Protein AF-A0A1F8P183-F1 (afdb_monomer)

Nearest PDB structures (foldseek):
  5cwc-assembly1_A  TM=2.211E-01  e=2.292E+00  synthetic construct
  5mlf-assembly2_B  TM=2.049E-01  e=9.448E+00  Thermosynechococcus vestitus BP-1

Sequence (159 aa):
MARGKLITEELRFEVAKVIRDDPGLTAKEVKARVEKNSKFSDGPTDRAYQKIIAEIRPRAQLVSDLDRPWSILSLRDHEIPAETIPMLTNLNRSKKPLTIREALWVNRLHYLALNLGLSNENLYLFAKTYAGSERACELADLPFDSSLYDDNLITGLYN

Mean predicted aligned error: 6.84 Å

pLDDT: mean 83.83, std 11.81, range [36.31, 95.5]

Radius of gyration: 17.73 Å; Cα contacts (8 Å, |Δi|>4): 140; chains: 1; bounding box: 48×27×48 Å

Structure (mmCIF, N/CA/C/O backbone):
data_AF-A0A1F8P183-F1
#
_entry.id   AF-A0A1F8P183-F1
#
loop_
_atom_site.group_PDB
_atom_site.id
_atom_site.type_symbol
_atom_site.label_atom_id
_atom_site.label_alt_id
_atom_site.label_comp_id
_atom_site.label_asym_id
_atom_site.label_entity_id
_atom_site.label_seq_id
_atom_site.pdbx_PDB_ins_code
_atom_site.Cartn_x
_atom_site.Cartn_y
_atom_site.Cartn_z
_atom_site.occupancy
_atom_site.B_iso_or_equiv
_atom_site.auth_seq_id
_atom_site.auth_comp_id
_atom_site.auth_asym_id
_atom_site.auth_atom_id
_atom_site.pdbx_PDB_model_num
ATOM 1 N N . MET A 1 1 ? 26.238 -11.540 -23.703 1.00 40.94 1 MET A N 1
ATOM 2 C CA . MET A 1 1 ? 25.072 -10.684 -23.389 1.00 40.94 1 MET A CA 1
ATOM 3 C C . MET A 1 1 ? 24.788 -10.821 -21.902 1.00 40.94 1 MET A C 1
ATOM 5 O O . MET A 1 1 ? 24.556 -11.941 -21.462 1.00 40.94 1 MET A O 1
ATOM 9 N N . ALA A 1 2 ? 24.889 -9.744 -21.122 1.00 44.41 2 ALA A N 1
ATOM 10 C CA . ALA A 1 2 ? 24.554 -9.786 -19.700 1.00 44.41 2 ALA A CA 1
ATOM 11 C C . ALA A 1 2 ? 23.045 -10.037 -19.560 1.00 44.41 2 ALA A C 1
ATOM 13 O O . ALA A 1 2 ? 22.239 -9.274 -20.092 1.00 44.41 2 ALA A O 1
ATOM 14 N N . ARG A 1 3 ? 22.654 -11.136 -18.905 1.00 49.78 3 ARG A N 1
ATOM 15 C CA . ARG A 1 3 ? 21.256 -11.350 -18.517 1.00 49.78 3 ARG A CA 1
ATOM 16 C C . ARG A 1 3 ? 20.944 -10.279 -17.475 1.00 49.78 3 ARG A C 1
ATOM 18 O O . ARG A 1 3 ? 21.539 -10.299 -16.403 1.00 49.78 3 ARG A O 1
ATOM 25 N N . GLY A 1 4 ? 20.093 -9.312 -17.817 1.00 56.69 4 GLY A N 1
ATOM 26 C CA . GLY A 1 4 ? 19.619 -8.330 -16.843 1.00 56.69 4 GLY A CA 1
ATOM 27 C C . GLY A 1 4 ? 19.018 -9.048 -15.633 1.00 56.69 4 GLY A C 1
ATOM 28 O O . GLY A 1 4 ? 18.475 -10.146 -15.786 1.00 56.69 4 GLY A O 1
ATOM 29 N N . LYS A 1 5 ? 19.143 -8.457 -14.439 1.00 68.81 5 LYS A N 1
ATOM 30 C CA . LYS A 1 5 ? 18.562 -9.036 -13.221 1.00 68.81 5 LYS A CA 1
ATOM 31 C C . LYS A 1 5 ? 17.070 -9.327 -13.411 1.00 68.81 5 LYS A C 1
ATOM 33 O O . LYS A 1 5 ? 16.378 -8.643 -14.168 1.00 68.81 5 LYS A O 1
ATOM 38 N N . LEU A 1 6 ? 16.604 -10.378 -12.742 1.00 76.19 6 LEU A N 1
ATOM 39 C CA . LEU A 1 6 ? 15.211 -10.814 -12.784 1.00 76.19 6 LEU A CA 1
ATOM 40 C C . LEU A 1 6 ? 14.293 -9.744 -12.181 1.00 76.19 6 LEU A C 1
ATOM 42 O O . LEU A 1 6 ? 14.655 -9.065 -11.223 1.00 76.19 6 LEU A O 1
ATOM 46 N N . ILE A 1 7 ? 13.098 -9.611 -12.755 1.00 84.06 7 ILE A N 1
ATOM 47 C CA . ILE A 1 7 ? 12.012 -8.838 -12.150 1.00 84.06 7 ILE A CA 1
ATOM 48 C C . ILE A 1 7 ? 11.486 -9.666 -10.978 1.00 84.06 7 ILE A C 1
ATOM 50 O O . ILE A 1 7 ? 10.934 -10.741 -11.208 1.00 84.06 7 ILE A O 1
ATOM 54 N N . THR A 1 8 ? 11.676 -9.183 -9.752 1.00 89.50 8 THR A N 1
ATOM 55 C CA . THR A 1 8 ? 11.160 -9.830 -8.538 1.00 89.50 8 THR A CA 1
ATOM 56 C C . THR A 1 8 ? 9.857 -9.178 -8.073 1.00 89.50 8 THR A C 1
ATOM 58 O O . THR A 1 8 ? 9.492 -8.088 -8.531 1.00 89.50 8 THR A O 1
ATOM 61 N N . GLU A 1 9 ? 9.142 -9.843 -7.166 1.00 90.38 9 GLU A N 1
ATOM 62 C CA . GLU A 1 9 ? 7.913 -9.315 -6.564 1.00 90.38 9 GLU A CA 1
ATOM 63 C C . GLU A 1 9 ? 8.197 -8.068 -5.719 1.00 90.38 9 GLU A C 1
ATOM 65 O O . GLU A 1 9 ? 7.468 -7.083 -5.811 1.00 90.38 9 GLU A O 1
ATOM 70 N N . GLU A 1 10 ? 9.319 -8.034 -4.998 1.00 89.62 10 GLU A N 1
ATOM 71 C CA . GLU A 1 10 ? 9.720 -6.882 -4.186 1.00 89.62 10 GLU A CA 1
ATOM 72 C C . GLU A 1 10 ? 9.991 -5.651 -5.051 1.00 89.62 10 GLU A C 1
ATOM 74 O O . GLU A 1 10 ? 9.629 -4.533 -4.685 1.00 89.62 10 GLU A O 1
ATOM 79 N N . LEU A 1 11 ? 10.590 -5.843 -6.231 1.00 92.06 11 LEU A N 1
ATOM 80 C CA . LEU A 1 11 ? 10.778 -4.748 -7.174 1.00 92.06 11 LEU A CA 1
ATOM 81 C C . LEU A 1 11 ? 9.431 -4.226 -7.687 1.00 92.06 11 LEU A C 1
ATOM 83 O O . LEU A 1 11 ? 9.237 -3.014 -7.780 1.00 92.06 11 LEU A O 1
ATOM 87 N N . ARG A 1 12 ? 8.498 -5.125 -8.028 1.00 93.50 12 ARG A N 1
ATOM 88 C CA . ARG A 1 12 ? 7.146 -4.739 -8.465 1.00 93.50 12 ARG A CA 1
ATOM 89 C C . ARG A 1 12 ? 6.421 -3.953 -7.377 1.00 93.50 12 ARG A C 1
ATOM 91 O O . ARG A 1 12 ? 5.833 -2.918 -7.680 1.00 93.50 12 ARG A O 1
ATOM 98 N N . PHE A 1 13 ? 6.528 -4.399 -6.130 1.00 93.06 13 PHE A N 1
ATOM 99 C CA . PHE A 1 13 ? 5.974 -3.720 -4.966 1.00 93.06 13 PHE A CA 1
ATOM 100 C C . PHE A 1 13 ? 6.563 -2.314 -4.772 1.00 93.06 13 PHE A C 1
ATOM 102 O O . PHE A 1 13 ? 5.816 -1.348 -4.616 1.00 93.06 13 PHE A O 1
ATOM 109 N N . GLU A 1 14 ? 7.887 -2.151 -4.845 1.00 94.12 14 GLU A N 1
ATOM 110 C CA . GLU A 1 14 ? 8.507 -0.826 -4.708 1.00 94.12 14 GLU A CA 1
ATOM 111 C C . GLU A 1 14 ? 8.156 0.116 -5.867 1.00 94.12 14 GLU A C 1
ATOM 113 O O . GLU A 1 14 ? 7.878 1.295 -5.642 1.00 94.12 14 GLU A O 1
ATOM 118 N N . VAL A 1 15 ? 8.085 -0.392 -7.102 1.00 94.69 15 VAL A N 1
ATOM 119 C CA . VAL A 1 15 ? 7.585 0.395 -8.241 1.00 94.69 15 VAL A CA 1
ATOM 120 C C . VAL A 1 15 ? 6.131 0.820 -8.004 1.00 94.69 15 VAL A C 1
ATOM 122 O O . VAL A 1 15 ? 5.792 1.983 -8.233 1.00 94.69 15 VAL A O 1
ATOM 125 N N . ALA A 1 16 ? 5.280 -0.081 -7.506 1.00 95.50 16 ALA A N 1
ATOM 126 C CA . ALA A 1 16 ? 3.886 0.221 -7.195 1.00 95.50 16 ALA A CA 1
ATOM 127 C C . ALA A 1 16 ? 3.746 1.287 -6.104 1.00 95.50 16 ALA A C 1
ATOM 129 O O . ALA A 1 16 ? 2.931 2.194 -6.257 1.00 95.50 16 ALA A O 1
ATOM 130 N N . LYS A 1 17 ? 4.568 1.240 -5.047 1.00 94.56 17 LYS A N 1
ATOM 131 C CA . LYS A 1 17 ? 4.607 2.281 -4.005 1.00 94.56 17 LYS A CA 1
ATOM 132 C C . LYS A 1 17 ? 4.915 3.653 -4.589 1.00 94.56 17 LYS A C 1
ATOM 134 O O . LYS A 1 17 ? 4.200 4.610 -4.307 1.00 94.56 17 LYS A O 1
ATOM 139 N N . VAL A 1 18 ? 5.939 3.740 -5.437 1.00 95.25 18 VAL A N 1
ATOM 140 C CA . VAL A 1 18 ? 6.329 5.008 -6.064 1.00 95.25 18 VAL A CA 1
ATOM 141 C C . VAL A 1 18 ? 5.220 5.552 -6.969 1.00 95.25 18 VAL A C 1
ATOM 143 O O . VAL A 1 18 ? 4.933 6.745 -6.912 1.00 95.25 18 VAL A O 1
ATOM 146 N N . ILE A 1 19 ? 4.575 4.695 -7.770 1.00 95.00 19 ILE A N 1
ATOM 147 C CA . ILE A 1 19 ? 3.462 5.103 -8.645 1.00 95.00 19 ILE A CA 1
ATOM 148 C C . ILE A 1 19 ? 2.223 5.492 -7.832 1.00 95.00 19 ILE A C 1
ATOM 150 O O . ILE A 1 19 ? 1.551 6.448 -8.192 1.00 95.00 19 ILE A O 1
ATOM 154 N N . ARG A 1 20 ? 1.908 4.781 -6.746 1.00 93.56 20 ARG A N 1
ATOM 155 C CA . ARG A 1 20 ? 0.800 5.129 -5.842 1.00 93.56 20 ARG A CA 1
ATOM 156 C C . ARG A 1 20 ? 0.980 6.537 -5.277 1.00 93.56 20 ARG A C 1
ATOM 158 O O . ARG A 1 20 ? 0.026 7.307 -5.251 1.00 93.56 20 ARG A O 1
ATOM 165 N N . ASP A 1 21 ? 2.191 6.851 -4.821 1.00 91.38 21 ASP A N 1
ATOM 166 C CA . ASP A 1 21 ? 2.496 8.141 -4.197 1.00 91.38 21 ASP A CA 1
ATOM 167 C C . ASP A 1 21 ? 2.526 9.287 -5.210 1.00 91.38 21 ASP A C 1
ATOM 169 O O . ASP A 1 21 ? 2.195 10.423 -4.871 1.00 91.38 21 ASP A O 1
ATOM 173 N N . ASP A 1 22 ? 2.928 8.999 -6.449 1.00 92.12 22 ASP A N 1
ATOM 174 C CA . ASP A 1 22 ? 3.043 9.987 -7.517 1.00 92.12 22 ASP A CA 1
ATOM 175 C C . ASP A 1 22 ? 2.785 9.341 -8.898 1.00 92.12 22 ASP A C 1
ATOM 177 O O . ASP A 1 22 ? 3.722 8.949 -9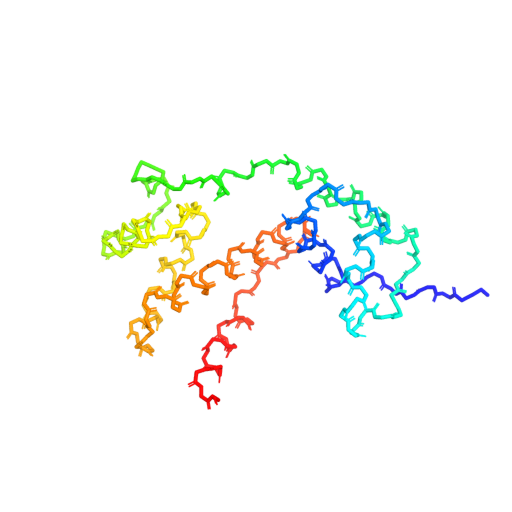.609 1.00 92.12 22 ASP A O 1
ATOM 181 N N . PRO A 1 23 ? 1.504 9.201 -9.307 1.00 90.50 23 PRO A N 1
ATOM 182 C CA . PRO A 1 23 ? 1.137 8.489 -10.536 1.00 90.50 23 PRO A CA 1
ATOM 183 C C . PRO A 1 23 ? 1.647 9.154 -11.823 1.00 90.50 23 PRO A C 1
ATOM 185 O O . PRO A 1 23 ? 1.711 8.506 -12.874 1.00 90.50 23 PRO A O 1
ATOM 188 N N . GLY A 1 24 ? 1.991 10.445 -11.748 1.00 90.12 24 GLY A N 1
ATOM 189 C CA . GLY A 1 24 ? 2.415 11.272 -12.877 1.00 90.12 24 GLY A CA 1
ATOM 190 C C . GLY A 1 24 ? 3.881 11.103 -13.277 1.00 90.12 24 GLY A C 1
ATOM 191 O O . GLY A 1 24 ? 4.271 11.579 -14.343 1.00 90.12 24 GLY A O 1
ATOM 192 N N . LEU A 1 25 ? 4.689 10.411 -12.468 1.00 93.06 25 LEU A N 1
ATOM 193 C CA . LEU A 1 25 ? 6.121 10.269 -12.723 1.00 93.06 25 LEU A CA 1
ATOM 194 C C . LEU A 1 25 ? 6.432 9.577 -14.044 1.00 93.06 25 LEU A C 1
ATOM 196 O O . LEU A 1 25 ? 5.821 8.580 -14.431 1.00 93.06 25 LEU A O 1
ATOM 200 N N . THR A 1 26 ? 7.477 10.040 -14.713 1.00 93.00 26 THR A N 1
ATOM 201 C CA . THR A 1 26 ? 8.053 9.351 -15.867 1.00 93.00 26 THR A CA 1
ATOM 202 C C . THR A 1 26 ? 8.743 8.052 -15.445 1.00 93.00 26 THR A C 1
ATOM 204 O O . THR A 1 26 ? 9.157 7.879 -14.298 1.00 93.00 26 THR A O 1
ATOM 207 N N . ALA A 1 27 ? 8.944 7.127 -16.390 1.00 91.62 27 ALA A N 1
ATOM 208 C CA . ALA A 1 27 ? 9.621 5.863 -16.089 1.00 91.62 27 ALA A CA 1
ATOM 209 C C . ALA A 1 27 ? 11.043 6.050 -15.534 1.00 91.62 27 ALA A C 1
ATOM 211 O O . ALA A 1 27 ? 11.483 5.284 -14.679 1.00 91.62 27 ALA A O 1
ATOM 212 N N . LYS A 1 28 ? 11.736 7.105 -15.980 1.00 92.75 28 LYS A N 1
ATOM 213 C CA . LYS A 1 28 ? 13.068 7.473 -15.493 1.00 92.75 28 LYS A CA 1
ATOM 214 C C . LYS A 1 28 ? 13.033 7.926 -14.032 1.00 92.75 28 LYS A C 1
ATOM 216 O O . LYS A 1 28 ? 13.904 7.541 -13.260 1.00 92.75 28 LYS A O 1
ATOM 221 N N . GLU A 1 29 ? 12.035 8.716 -13.648 1.00 94.62 29 GLU A N 1
ATOM 222 C CA . GLU A 1 29 ? 11.881 9.191 -12.269 1.00 94.62 29 GLU A CA 1
ATOM 223 C C . GLU A 1 29 ? 11.445 8.074 -11.326 1.00 94.62 29 GLU A C 1
ATOM 225 O O . GLU A 1 29 ? 11.966 7.985 -10.215 1.00 94.62 29 GLU A O 1
ATOM 230 N N . VAL A 1 30 ? 10.546 7.192 -11.779 1.00 93.56 30 VAL A N 1
ATOM 231 C CA . VAL A 1 30 ? 10.159 5.995 -11.022 1.00 93.56 30 VAL A CA 1
ATOM 232 C C . VAL A 1 30 ? 11.389 5.135 -10.749 1.00 93.56 30 VAL A C 1
ATOM 234 O O . VAL A 1 30 ? 11.671 4.840 -9.590 1.00 93.56 30 VAL A O 1
ATOM 237 N N . LYS A 1 31 ? 12.169 4.809 -11.789 1.00 93.00 31 LYS A N 1
ATOM 238 C CA . LYS A 1 31 ? 13.429 4.070 -11.649 1.00 93.00 31 LYS A CA 1
ATOM 239 C C . LYS A 1 31 ? 14.365 4.75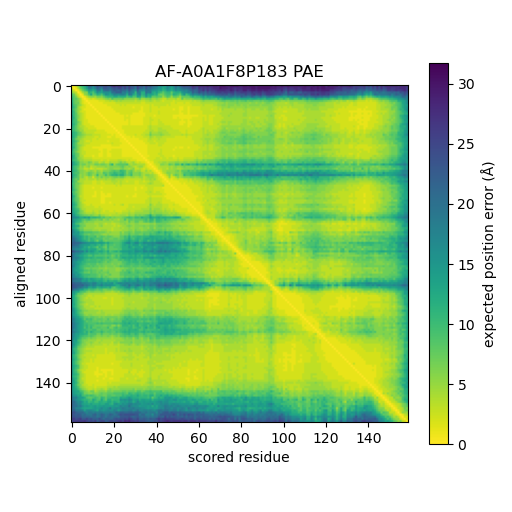9 -10.654 1.00 93.00 31 LYS A C 1
ATOM 241 O O . LYS A 1 31 ? 14.781 4.139 -9.685 1.00 93.00 31 LYS A O 1
ATOM 246 N N . ALA A 1 32 ? 14.627 6.054 -10.831 1.00 92.56 32 ALA A N 1
ATOM 247 C CA . ALA A 1 32 ? 15.519 6.800 -9.946 1.00 92.56 32 ALA A CA 1
ATOM 248 C C . ALA A 1 32 ? 15.049 6.804 -8.480 1.00 92.56 32 ALA A C 1
ATOM 250 O O . ALA A 1 32 ? 15.879 6.760 -7.576 1.00 92.56 32 ALA A O 1
ATOM 251 N N . ARG A 1 33 ? 13.736 6.857 -8.214 1.00 94.00 33 ARG A N 1
ATOM 252 C CA . ARG A 1 33 ? 13.198 6.757 -6.846 1.00 94.00 33 ARG A CA 1
ATOM 253 C C . ARG A 1 33 ? 13.343 5.347 -6.273 1.00 94.00 33 ARG A C 1
ATOM 255 O O . ARG A 1 33 ? 13.700 5.232 -5.106 1.00 94.00 33 ARG A O 1
ATOM 262 N N . VAL A 1 34 ? 13.115 4.306 -7.071 1.00 92.50 34 VAL A N 1
ATOM 263 C CA . VAL A 1 34 ? 13.287 2.910 -6.637 1.00 92.50 34 VAL A CA 1
ATOM 264 C C . VAL A 1 34 ? 14.759 2.601 -6.347 1.00 92.50 34 VAL A C 1
ATOM 266 O O . VAL A 1 34 ? 15.072 2.036 -5.305 1.00 92.50 34 VAL A O 1
ATOM 269 N N . GLU A 1 35 ? 15.682 3.044 -7.200 1.00 91.50 35 GLU A N 1
ATOM 270 C CA . GLU A 1 35 ? 17.121 2.768 -7.058 1.00 91.50 35 GLU A CA 1
ATOM 271 C C . GLU A 1 35 ? 17.798 3.551 -5.922 1.00 91.50 35 GLU A C 1
ATOM 273 O O . GLU A 1 35 ? 18.895 3.188 -5.498 1.00 91.50 35 GLU A O 1
ATOM 278 N N . LYS A 1 36 ? 17.143 4.582 -5.361 1.00 90.25 36 LYS A N 1
ATOM 279 C CA . LYS A 1 36 ? 17.583 5.196 -4.092 1.00 90.25 36 LYS A CA 1
ATOM 280 C C . LYS A 1 36 ? 17.559 4.201 -2.932 1.00 90.25 36 LYS A C 1
ATOM 282 O O . LYS A 1 36 ? 18.294 4.381 -1.964 1.00 90.25 36 LYS A O 1
ATOM 287 N N . ASN A 1 37 ? 16.723 3.168 -3.010 1.00 83.38 37 ASN A N 1
ATOM 288 C CA . ASN A 1 37 ? 16.789 2.048 -2.089 1.00 83.38 37 ASN A CA 1
ATOM 289 C C . ASN A 1 37 ? 17.960 1.148 -2.509 1.00 83.38 37 ASN A C 1
ATOM 291 O O . ASN A 1 37 ? 17.952 0.569 -3.595 1.00 83.38 37 ASN A O 1
ATOM 295 N N . SER A 1 38 ? 18.968 1.025 -1.640 1.00 75.25 38 SER A N 1
ATOM 296 C CA . SER A 1 38 ? 20.221 0.312 -1.924 1.00 75.25 38 SER A CA 1
ATOM 297 C C . SER A 1 38 ? 20.010 -1.125 -2.409 1.00 75.25 38 SER A C 1
ATOM 299 O O . SER A 1 38 ? 20.796 -1.604 -3.228 1.00 75.25 38 SER A O 1
ATOM 301 N N . LYS A 1 39 ? 18.909 -1.771 -1.995 1.00 82.94 39 LYS A N 1
ATOM 302 C CA . LYS A 1 39 ? 18.492 -3.105 -2.455 1.00 82.94 39 LYS A CA 1
ATOM 303 C C . LYS A 1 39 ? 18.295 -3.195 -3.974 1.00 82.94 39 LYS A C 1
ATOM 305 O O . LYS A 1 39 ? 18.491 -4.265 -4.542 1.00 82.94 39 LYS A O 1
ATOM 310 N N . PHE A 1 40 ? 17.949 -2.088 -4.631 1.00 84.62 40 PHE A N 1
ATOM 311 C CA . PHE A 1 40 ? 17.654 -2.023 -6.066 1.00 84.62 40 PHE A CA 1
ATOM 312 C C . PHE A 1 40 ? 18.632 -1.141 -6.850 1.00 84.62 40 PHE A C 1
ATOM 314 O O . PHE A 1 40 ? 18.398 -0.897 -8.025 1.00 84.62 40 PHE A O 1
ATOM 321 N N . SER A 1 41 ? 19.728 -0.689 -6.231 1.00 79.06 41 SER A N 1
ATOM 322 C CA . SER A 1 41 ? 20.716 0.236 -6.824 1.00 79.06 41 SER A CA 1
ATOM 323 C C . SER A 1 41 ? 21.350 -0.239 -8.142 1.00 79.06 41 SER A C 1
ATOM 325 O O . SER A 1 41 ? 21.789 0.574 -8.947 1.00 79.06 41 SER A O 1
ATOM 327 N N . ASP A 1 42 ? 21.361 -1.549 -8.381 1.00 77.44 42 ASP A N 1
ATOM 328 C CA . ASP A 1 42 ? 21.762 -2.180 -9.641 1.00 77.44 42 ASP A CA 1
ATOM 329 C C . ASP A 1 42 ? 20.573 -2.989 -10.180 1.00 77.44 42 ASP A C 1
ATOM 331 O O . ASP A 1 42 ? 20.604 -4.220 -10.247 1.00 77.44 42 ASP A O 1
ATOM 335 N N . GLY A 1 43 ? 19.453 -2.293 -10.392 1.00 75.12 43 GLY A N 1
ATOM 336 C CA . GLY A 1 43 ? 18.168 -2.860 -10.784 1.00 75.12 43 GLY A CA 1
ATOM 337 C C . GLY A 1 43 ? 18.162 -3.416 -12.213 1.00 75.12 43 GLY A C 1
ATOM 338 O O . GLY A 1 43 ? 19.162 -3.375 -12.933 1.00 75.12 43 GLY A O 1
ATOM 339 N N . PRO A 1 44 ? 17.035 -3.982 -12.668 1.00 84.31 44 PRO A N 1
ATOM 340 C CA . PRO A 1 44 ? 16.944 -4.507 -14.020 1.00 84.31 44 PRO A CA 1
ATOM 341 C C . PRO A 1 44 ? 16.979 -3.387 -15.071 1.00 84.31 44 PRO A C 1
ATOM 343 O O . PRO A 1 44 ? 16.906 -2.195 -14.781 1.00 84.31 44 PRO A O 1
ATOM 346 N N . THR A 1 45 ? 17.072 -3.787 -16.339 1.00 88.19 45 THR A N 1
ATOM 347 C CA . THR A 1 45 ? 17.149 -2.856 -17.477 1.00 88.19 45 THR A CA 1
ATOM 348 C C . THR A 1 45 ? 15.972 -1.873 -17.531 1.00 88.19 45 THR A C 1
ATOM 350 O O . THR A 1 45 ? 14.864 -2.206 -17.109 1.00 88.19 45 THR A O 1
ATOM 353 N N . ASP A 1 46 ? 16.155 -0.714 -18.170 1.00 89.00 46 ASP A N 1
ATOM 354 C CA . ASP A 1 46 ? 15.090 0.291 -18.353 1.00 89.00 46 ASP A CA 1
ATOM 355 C C . ASP A 1 46 ? 13.821 -0.291 -18.985 1.00 89.00 46 ASP A C 1
ATOM 357 O O . ASP A 1 46 ? 12.706 0.035 -18.582 1.00 89.00 46 ASP A O 1
ATOM 361 N N . ARG A 1 47 ? 13.984 -1.217 -19.937 1.00 88.88 47 ARG A N 1
ATOM 362 C CA . ARG A 1 47 ? 12.869 -1.914 -20.589 1.00 88.88 47 ARG A CA 1
ATOM 363 C C . ARG A 1 47 ? 12.046 -2.750 -19.602 1.00 88.88 47 ARG A C 1
ATOM 365 O O . ARG A 1 47 ? 10.832 -2.850 -19.753 1.00 88.88 47 ARG A O 1
ATOM 372 N N . ALA A 1 48 ? 12.691 -3.341 -18.596 1.00 89.38 48 ALA A N 1
ATOM 373 C CA . ALA A 1 48 ? 12.010 -4.094 -17.546 1.00 89.38 48 ALA A CA 1
ATOM 374 C C . ALA A 1 48 ? 11.188 -3.161 -16.646 1.00 89.38 48 ALA A C 1
ATOM 376 O O . ALA A 1 48 ? 10.011 -3.433 -16.421 1.00 89.38 48 ALA A O 1
ATOM 377 N N . TYR A 1 49 ? 11.759 -2.028 -16.219 1.00 90.69 49 TYR A N 1
ATOM 378 C CA . TYR A 1 49 ? 11.016 -0.999 -15.482 1.00 90.69 49 TYR A CA 1
ATOM 379 C C . TYR A 1 49 ? 9.818 -0.486 -16.281 1.00 90.69 49 TYR A C 1
ATOM 381 O O . TYR A 1 49 ? 8.708 -0.449 -15.762 1.00 90.69 49 TYR A O 1
ATOM 389 N N . GLN A 1 50 ? 10.006 -0.152 -17.560 1.00 92.81 50 GLN A N 1
ATOM 390 C CA . GLN A 1 50 ? 8.915 0.294 -18.430 1.00 92.81 50 GLN A CA 1
ATOM 391 C C . GLN A 1 50 ? 7.783 -0.731 -18.513 1.00 92.81 50 GLN A C 1
ATOM 393 O O . GLN A 1 50 ? 6.619 -0.341 -18.461 1.00 92.81 50 GLN A O 1
ATOM 398 N N . LYS A 1 51 ? 8.110 -2.027 -18.598 1.00 92.81 51 LYS A N 1
ATOM 399 C CA . LYS A 1 51 ? 7.111 -3.099 -18.600 1.00 92.81 51 LYS A CA 1
ATOM 400 C C . LYS A 1 51 ? 6.300 -3.114 -17.300 1.00 92.81 51 LYS A C 1
ATOM 402 O O . LYS A 1 51 ? 5.078 -3.080 -17.360 1.00 92.81 51 LYS A O 1
ATOM 407 N N . ILE A 1 52 ? 6.967 -3.094 -16.144 1.00 94.06 52 ILE A N 1
ATOM 408 C CA . ILE A 1 52 ? 6.301 -3.083 -14.829 1.00 94.06 52 ILE A CA 1
ATOM 409 C C . ILE A 1 52 ? 5.404 -1.842 -14.688 1.00 94.06 52 ILE A C 1
ATOM 411 O O . ILE A 1 52 ? 4.253 -1.937 -14.275 1.00 94.06 52 ILE A O 1
ATOM 415 N N . ILE A 1 53 ? 5.909 -0.670 -15.077 1.00 94.62 53 ILE A N 1
ATOM 416 C CA . ILE A 1 53 ? 5.165 0.594 -14.999 1.00 94.62 53 ILE A CA 1
ATOM 417 C C . ILE A 1 53 ? 3.935 0.563 -15.911 1.00 94.62 53 ILE A C 1
ATOM 419 O O . ILE A 1 53 ? 2.871 1.029 -15.509 1.00 94.62 53 ILE A O 1
ATOM 423 N N . ALA A 1 54 ? 4.063 0.011 -17.121 1.00 94.25 54 ALA A N 1
ATOM 424 C CA . ALA A 1 54 ? 2.950 -0.136 -18.053 1.00 94.25 54 ALA A CA 1
ATOM 425 C C . ALA A 1 54 ? 1.860 -1.084 -17.524 1.00 94.25 54 ALA A C 1
ATOM 427 O O . ALA A 1 54 ? 0.687 -0.855 -17.800 1.00 94.25 54 ALA A O 1
ATOM 428 N N . GLU A 1 55 ? 2.229 -2.105 -16.744 1.00 94.12 55 GLU A N 1
ATOM 429 C CA . GLU A 1 55 ? 1.287 -3.013 -16.073 1.00 94.12 55 GLU A CA 1
ATOM 430 C C . GLU A 1 55 ? 0.572 -2.326 -14.891 1.00 94.12 55 GLU A C 1
ATOM 432 O O . GLU A 1 55 ? -0.639 -2.466 -14.727 1.00 94.12 55 GLU A O 1
ATOM 437 N N . ILE A 1 56 ? 1.300 -1.546 -14.085 1.00 94.88 56 ILE A N 1
ATOM 438 C CA . ILE A 1 56 ? 0.777 -0.941 -12.849 1.00 94.88 56 ILE A CA 1
ATOM 439 C C . ILE A 1 56 ? -0.055 0.320 -13.111 1.00 94.88 56 ILE A C 1
ATOM 441 O O . ILE A 1 56 ? -1.095 0.532 -12.485 1.00 94.88 56 ILE A O 1
ATOM 445 N N . ARG A 1 57 ? 0.396 1.195 -14.015 1.00 92.88 57 ARG A N 1
ATOM 446 C CA . ARG A 1 57 ? -0.184 2.535 -14.192 1.00 92.88 57 ARG A CA 1
ATOM 447 C C . ARG A 1 57 ? -1.684 2.531 -14.521 1.00 92.88 57 ARG A C 1
ATOM 449 O O . ARG A 1 57 ? -2.384 3.349 -13.926 1.00 92.88 57 ARG A O 1
ATOM 456 N N . PRO A 1 58 ? -2.213 1.644 -15.386 1.00 92.44 58 PRO A N 1
ATOM 457 C CA . PRO A 1 58 ? -3.653 1.576 -15.628 1.00 92.44 58 PRO A CA 1
ATOM 458 C C . PRO A 1 58 ? -4.452 1.320 -14.344 1.00 92.44 58 PRO A C 1
ATOM 460 O O . PRO A 1 58 ? -5.477 1.954 -14.125 1.00 92.44 58 PRO A O 1
ATOM 463 N N . ARG A 1 59 ? -3.949 0.461 -13.447 1.00 91.69 59 ARG A N 1
ATOM 464 C CA . ARG A 1 59 ? -4.593 0.155 -12.157 1.00 91.69 59 ARG A CA 1
ATOM 465 C C . ARG A 1 59 ? -4.515 1.323 -11.175 1.00 91.69 59 ARG A C 1
ATOM 467 O O . ARG A 1 59 ? -5.436 1.525 -10.393 1.00 91.69 59 ARG A O 1
ATOM 474 N N . ALA A 1 60 ? -3.434 2.101 -11.232 1.00 88.75 60 ALA A N 1
ATOM 475 C CA . ALA A 1 60 ? -3.254 3.289 -10.396 1.00 88.75 60 ALA A CA 1
ATOM 476 C C . ALA A 1 60 ? -4.177 4.447 -10.801 1.00 88.75 60 ALA A C 1
ATOM 478 O O . ALA A 1 60 ? -4.536 5.264 -9.961 1.00 88.75 60 ALA A O 1
ATOM 479 N N . GLN A 1 61 ? -4.575 4.511 -12.075 1.00 86.81 61 GLN A N 1
ATOM 480 C CA . GLN A 1 61 ? -5.547 5.492 -12.567 1.00 86.81 61 GLN A CA 1
ATOM 481 C C . GLN A 1 61 ? -6.990 5.139 -12.189 1.00 86.81 61 GLN A C 1
ATOM 483 O O . GLN A 1 61 ? -7.845 6.023 -12.143 1.00 86.81 61 GLN A O 1
ATOM 488 N N . LEU A 1 62 ? -7.266 3.864 -11.906 1.00 85.56 62 LEU A N 1
ATOM 489 C CA . LEU A 1 62 ? -8.550 3.442 -11.366 1.00 85.56 62 LEU A CA 1
ATOM 490 C C . LEU A 1 62 ? -8.618 3.839 -9.890 1.00 85.56 62 LEU A C 1
ATOM 492 O O . LEU A 1 62 ? -7.844 3.354 -9.061 1.00 85.56 62 LEU A O 1
ATOM 496 N N . VAL A 1 63 ? -9.558 4.723 -9.564 1.00 78.12 63 VAL A N 1
ATOM 497 C CA . VAL A 1 63 ? -9.877 5.048 -8.172 1.00 78.12 63 VAL A CA 1
ATOM 498 C C . VAL A 1 63 ? -10.551 3.825 -7.563 1.00 78.12 63 VAL A C 1
ATOM 500 O O . VAL A 1 63 ? -11.673 3.490 -7.937 1.00 78.12 63 VAL A O 1
ATOM 503 N N . SER A 1 64 ? -9.859 3.153 -6.642 1.00 86.12 64 SER A N 1
ATOM 504 C CA . SER A 1 64 ? -10.469 2.093 -5.842 1.00 86.12 64 SER A CA 1
ATOM 505 C C . SER A 1 64 ? -11.545 2.710 -4.955 1.00 86.12 64 SER A C 1
ATOM 507 O O . SER A 1 64 ? -11.334 3.774 -4.368 1.00 86.12 64 SER A O 1
ATOM 509 N N . ASP A 1 65 ? -12.691 2.045 -4.820 1.00 87.38 65 ASP A N 1
ATOM 510 C CA . ASP A 1 65 ? -13.751 2.507 -3.920 1.00 87.38 65 ASP A CA 1
ATOM 511 C C . ASP A 1 65 ? -13.252 2.619 -2.477 1.00 87.38 65 ASP A C 1
ATOM 513 O O . ASP A 1 65 ? -13.645 3.537 -1.759 1.00 87.38 65 ASP A O 1
ATOM 517 N N . LEU A 1 66 ? -12.293 1.771 -2.097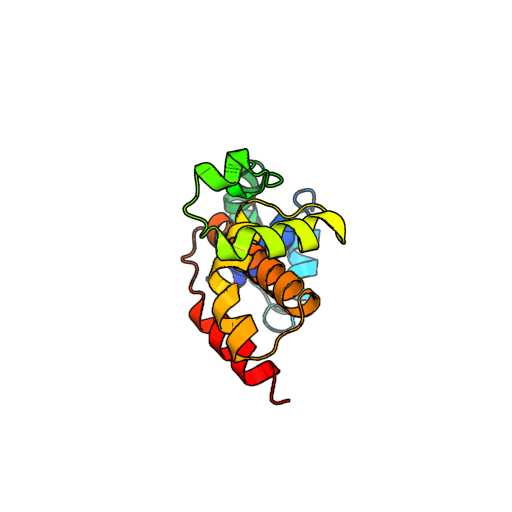 1.00 90.69 66 LEU A N 1
ATOM 518 C CA . LEU A 1 66 ? -11.654 1.791 -0.785 1.00 90.69 66 LEU A CA 1
ATOM 519 C C . LEU A 1 66 ? -10.747 3.015 -0.568 1.00 90.69 66 LEU A C 1
ATOM 521 O O . LEU A 1 66 ? -10.491 3.388 0.573 1.00 90.69 66 LEU A O 1
ATOM 525 N N . ASP A 1 67 ? -10.283 3.672 -1.631 1.00 89.62 67 ASP A N 1
ATOM 526 C CA . ASP A 1 67 ? -9.396 4.840 -1.532 1.00 89.62 67 ASP A CA 1
ATOM 527 C C . ASP A 1 67 ? -10.188 6.163 -1.424 1.00 89.62 67 ASP A C 1
ATOM 529 O O . ASP A 1 67 ? -9.608 7.249 -1.361 1.00 89.62 67 ASP A O 1
ATOM 533 N N . ARG A 1 68 ? -11.527 6.101 -1.385 1.00 88.88 68 ARG A N 1
ATOM 534 C CA . ARG A 1 68 ? -12.392 7.269 -1.162 1.00 88.88 68 ARG A CA 1
ATOM 535 C C . ARG A 1 68 ? -12.406 7.668 0.319 1.00 88.88 68 ARG A C 1
ATOM 537 O O . ARG A 1 68 ? -12.254 6.795 1.176 1.00 88.88 68 ARG A O 1
ATOM 544 N N . PRO A 1 69 ? -12.636 8.956 0.649 1.00 89.25 69 PRO A N 1
ATOM 545 C CA . PRO A 1 69 ? -12.833 9.383 2.033 1.00 89.25 69 PRO A CA 1
ATOM 546 C C . PRO A 1 69 ? -13.962 8.593 2.698 1.00 89.25 69 PRO A C 1
ATOM 548 O O . PRO A 1 69 ? -15.031 8.429 2.104 1.00 89.25 69 PRO A O 1
ATOM 551 N N . TRP A 1 70 ? -13.745 8.118 3.924 1.00 87.50 70 TRP A N 1
ATOM 552 C CA . TRP A 1 70 ? -14.795 7.395 4.634 1.00 87.50 70 TRP A CA 1
ATOM 553 C C . TRP A 1 70 ? -15.875 8.346 5.164 1.00 87.50 70 TRP A C 1
ATOM 555 O O . TRP A 1 70 ? -15.643 9.514 5.481 1.00 87.50 70 TRP A O 1
ATOM 565 N N . SER A 1 71 ? -17.080 7.808 5.303 1.00 85.12 71 SER A N 1
ATOM 566 C CA . SER A 1 71 ? -18.207 8.414 6.003 1.00 85.12 71 SER A CA 1
ATOM 567 C C . SER A 1 71 ? -18.944 7.335 6.793 1.00 85.12 71 SER A C 1
ATOM 569 O O . SER A 1 71 ? -18.799 6.150 6.508 1.00 85.12 71 SER A O 1
ATOM 571 N N . ILE A 1 72 ? -19.780 7.720 7.758 1.00 80.75 72 ILE A N 1
ATOM 572 C CA . ILE A 1 72 ? -20.610 6.756 8.505 1.00 80.75 72 ILE A CA 1
ATOM 573 C C . ILE A 1 72 ? -21.436 5.873 7.553 1.00 80.75 72 ILE A C 1
ATOM 575 O O . ILE A 1 72 ? -21.620 4.691 7.821 1.00 80.75 72 ILE A O 1
ATOM 579 N N . LEU A 1 73 ? -21.889 6.430 6.424 1.00 82.31 73 LEU A N 1
ATOM 580 C CA . LEU A 1 73 ? -22.636 5.684 5.414 1.00 82.31 73 LEU A CA 1
ATOM 581 C C . LEU A 1 73 ? -21.767 4.631 4.726 1.00 82.31 73 LEU A C 1
ATOM 583 O O . LEU A 1 73 ? -22.199 3.494 4.617 1.00 82.31 73 LEU A O 1
ATOM 587 N N . SER A 1 74 ? -20.538 4.974 4.332 1.00 79.25 74 SER A N 1
ATOM 588 C CA . SER A 1 74 ? -19.646 4.006 3.683 1.00 79.25 74 SER A CA 1
ATOM 589 C C . SER A 1 74 ? -19.179 2.910 4.640 1.00 79.25 74 SER A C 1
ATOM 591 O O . SER A 1 74 ? -18.934 1.795 4.209 1.00 79.25 74 SER A O 1
ATOM 593 N N . LEU A 1 75 ? -19.078 3.188 5.946 1.00 72.25 75 LEU A N 1
ATOM 594 C CA . LEU A 1 75 ? -18.752 2.155 6.938 1.00 72.25 75 LEU A CA 1
ATOM 595 C C . LEU A 1 75 ? -19.908 1.190 7.207 1.00 72.25 75 LEU A C 1
ATOM 597 O O . LEU A 1 75 ? -19.695 0.146 7.804 1.00 72.25 75 LEU A O 1
ATOM 601 N N . ARG A 1 76 ? -21.135 1.505 6.785 1.00 77.19 76 ARG A N 1
ATOM 602 C CA . ARG A 1 76 ? -22.236 0.541 6.869 1.00 77.19 76 ARG A CA 1
ATOM 603 C C . ARG A 1 76 ? -22.003 -0.651 5.940 1.00 77.19 76 ARG A C 1
ATOM 605 O O . ARG A 1 76 ? -22.397 -1.763 6.276 1.00 77.19 76 ARG A O 1
ATOM 612 N N . ASP A 1 77 ? -21.361 -0.399 4.804 1.00 82.44 77 ASP A N 1
ATOM 613 C CA . ASP A 1 77 ? -21.112 -1.394 3.760 1.00 82.44 77 ASP A CA 1
ATOM 614 C C . ASP A 1 77 ? -19.848 -2.226 4.030 1.00 82.44 77 ASP A C 1
ATOM 616 O O . ASP A 1 77 ? -19.584 -3.215 3.346 1.00 82.44 77 ASP A O 1
ATOM 620 N N . HIS A 1 78 ? -19.068 -1.852 5.045 1.00 76.38 78 HIS A N 1
ATOM 621 C CA . HIS A 1 78 ? -17.864 -2.558 5.453 1.00 76.38 78 HIS A CA 1
ATOM 622 C C . HIS A 1 78 ? -17.953 -2.826 6.950 1.00 76.38 78 HIS A C 1
ATOM 624 O O . HIS A 1 78 ? -17.863 -1.882 7.715 1.00 76.38 78 HIS A O 1
ATOM 630 N N . GLU A 1 79 ? -18.159 -4.081 7.353 1.00 76.31 79 GLU A N 1
ATOM 631 C CA . GLU A 1 79 ? -18.438 -4.552 8.724 1.00 76.31 79 GLU A CA 1
ATOM 632 C C . GLU A 1 79 ? -17.513 -3.960 9.813 1.00 76.31 79 GLU A C 1
ATOM 634 O O . GLU A 1 79 ? -16.577 -4.599 10.293 1.00 76.31 79 GLU A O 1
ATOM 639 N N . ILE A 1 80 ? -17.771 -2.717 10.224 1.00 79.75 80 ILE A N 1
ATOM 640 C CA . ILE A 1 80 ? -17.001 -2.015 11.245 1.00 79.75 80 ILE A CA 1
ATOM 641 C C . ILE A 1 80 ? -17.781 -2.070 12.564 1.00 79.75 80 ILE A C 1
ATOM 643 O O . ILE A 1 80 ? -18.891 -1.534 12.650 1.00 79.75 80 ILE A O 1
ATOM 647 N N . PRO A 1 81 ? -17.212 -2.691 13.612 1.00 80.56 81 PRO A N 1
ATOM 648 C CA . PRO A 1 81 ? -17.790 -2.728 14.945 1.00 80.56 81 PRO A CA 1
ATOM 649 C C . PRO A 1 81 ? -18.082 -1.327 15.485 1.00 80.56 81 PRO A C 1
ATOM 651 O O . PRO A 1 81 ? -17.246 -0.422 15.397 1.00 80.56 81 PRO A O 1
ATOM 654 N N . ALA A 1 82 ? -19.243 -1.167 16.125 1.00 81.00 82 ALA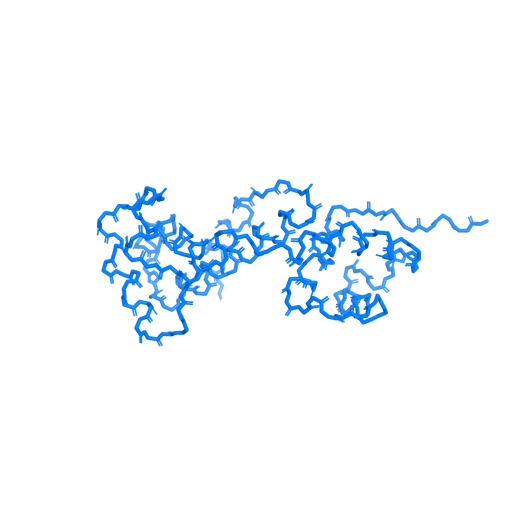 A N 1
ATOM 655 C CA . ALA A 1 82 ? -19.693 0.113 16.676 1.00 81.00 82 ALA A CA 1
ATOM 656 C C . ALA A 1 82 ? -18.701 0.729 17.683 1.00 81.00 82 ALA A C 1
ATOM 658 O O . ALA A 1 82 ? -18.584 1.949 17.773 1.00 81.00 82 ALA A O 1
ATOM 659 N N . GLU A 1 83 ? -17.949 -0.106 18.398 1.00 81.44 83 GLU A N 1
ATOM 660 C CA . GLU A 1 83 ? -16.917 0.298 19.360 1.00 81.44 83 GLU A CA 1
ATOM 661 C C . GLU A 1 83 ? -15.724 1.039 18.740 1.00 81.44 83 GLU A C 1
ATOM 663 O O . GLU A 1 83 ? -15.113 1.875 19.402 1.00 81.44 83 GLU A O 1
ATOM 668 N N . THR A 1 84 ? -15.432 0.822 17.454 1.00 83.06 84 THR A N 1
ATOM 669 C CA . THR A 1 84 ? -14.325 1.508 16.761 1.00 83.06 84 THR A CA 1
ATOM 670 C C . THR A 1 84 ? -14.737 2.849 16.146 1.00 83.06 84 THR A C 1
ATOM 672 O O . THR A 1 84 ? -13.886 3.699 15.866 1.00 83.06 84 THR A O 1
ATOM 675 N N . ILE A 1 85 ? -16.045 3.100 15.996 1.00 84.62 85 ILE A N 1
ATOM 676 C CA . ILE A 1 85 ? -16.5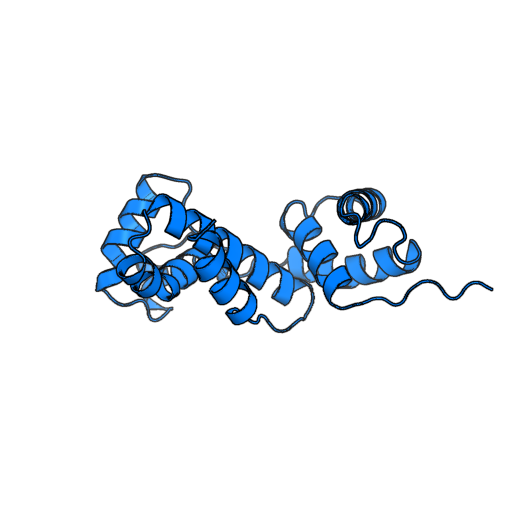94 4.320 15.380 1.00 84.62 85 ILE A CA 1
ATOM 677 C C . ILE A 1 85 ? -16.166 5.607 16.111 1.00 84.62 85 ILE A C 1
ATOM 679 O O . ILE A 1 85 ? -15.771 6.562 15.428 1.00 84.62 85 ILE A O 1
ATOM 683 N N 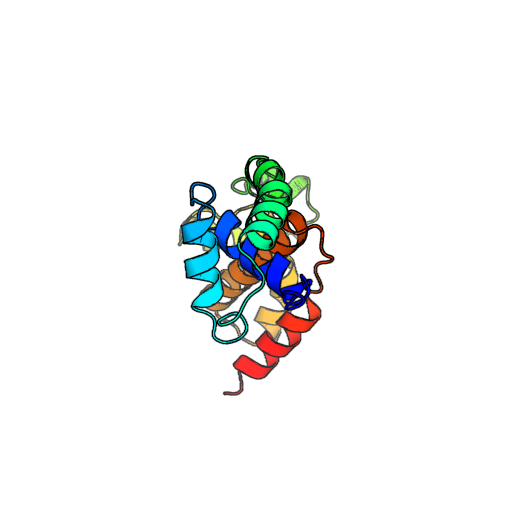. PRO A 1 86 ? -16.196 5.698 17.459 1.00 85.25 86 PRO A N 1
ATOM 684 C CA . PRO A 1 86 ? -15.747 6.898 18.167 1.00 85.25 86 PRO A CA 1
ATOM 685 C C . PRO A 1 86 ? -14.287 7.243 17.864 1.00 85.25 86 PRO A C 1
ATOM 687 O O . PRO A 1 86 ? -13.950 8.403 17.624 1.00 85.25 86 PRO A O 1
ATOM 690 N N . MET A 1 87 ? -13.424 6.229 17.810 1.00 84.38 87 MET A N 1
ATOM 691 C CA . MET A 1 87 ? -12.006 6.395 17.512 1.00 84.38 87 MET A CA 1
ATOM 692 C C . MET A 1 87 ? -11.786 6.856 16.068 1.00 84.38 87 MET A C 1
ATOM 694 O O . MET A 1 87 ? -11.085 7.845 15.850 1.00 84.38 87 MET A O 1
ATOM 698 N N . LEU A 1 88 ? -12.439 6.214 15.093 1.00 86.44 88 LEU A N 1
ATOM 699 C CA . LEU A 1 88 ? -12.413 6.643 13.691 1.00 86.44 88 LEU A CA 1
ATOM 700 C C . LEU A 1 88 ? -12.856 8.103 13.549 1.00 86.44 88 LEU A C 1
ATOM 702 O O . LEU A 1 88 ? -12.185 8.904 12.898 1.00 86.44 88 LEU A O 1
ATOM 706 N N . THR A 1 89 ? -13.944 8.477 14.224 1.00 85.12 89 THR A N 1
ATOM 707 C CA . THR A 1 89 ? -14.473 9.847 14.220 1.00 85.12 89 THR A CA 1
ATOM 708 C C . THR A 1 89 ? -13.469 10.848 14.799 1.00 85.12 89 THR A C 1
ATOM 710 O O . THR A 1 89 ? -13.285 11.928 14.235 1.00 85.12 89 THR A O 1
ATOM 713 N N . ASN A 1 90 ? -12.777 10.496 15.887 1.00 84.06 90 ASN A N 1
ATOM 714 C CA . ASN A 1 90 ? -11.739 11.335 16.493 1.00 84.06 90 ASN A CA 1
ATOM 715 C C . ASN A 1 90 ? -10.521 11.516 15.572 1.00 84.06 90 ASN A C 1
ATOM 717 O O . ASN A 1 90 ? -10.011 12.632 15.429 1.00 84.06 90 ASN A O 1
ATOM 721 N N . LEU A 1 91 ? -10.079 10.449 14.900 1.00 81.94 91 LEU A N 1
ATOM 722 C CA . LEU A 1 91 ? -8.992 10.514 13.917 1.00 81.94 91 LEU A CA 1
ATOM 723 C C . LEU A 1 91 ? -9.366 11.392 12.714 1.00 81.94 91 LEU A C 1
ATOM 725 O O . LEU A 1 91 ? -8.566 12.208 12.263 1.00 81.94 91 LEU A O 1
ATOM 729 N N . ASN A 1 92 ? -10.613 11.299 12.253 1.00 80.81 92 ASN A N 1
ATOM 730 C CA . ASN A 1 92 ? -11.119 12.062 11.111 1.00 80.81 92 ASN A CA 1
ATOM 731 C C . ASN A 1 92 ? -11.269 13.565 11.391 1.00 80.81 92 ASN A C 1
ATOM 733 O O . ASN A 1 92 ? -11.183 14.375 10.475 1.00 80.81 92 ASN A O 1
ATOM 737 N N . ARG A 1 93 ? -11.492 13.952 12.655 1.00 76.81 93 ARG A N 1
ATOM 738 C CA . ARG A 1 93 ? -11.570 15.363 13.077 1.00 76.81 93 ARG A CA 1
ATOM 739 C C . ARG A 1 93 ? -10.201 16.013 13.274 1.00 76.81 93 ARG A C 1
ATOM 741 O O . ARG A 1 93 ? -10.086 17.226 13.143 1.00 76.81 93 ARG A O 1
ATOM 748 N N . SER A 1 94 ? -9.191 15.227 13.645 1.00 68.25 94 SER A N 1
ATOM 749 C CA . SER A 1 94 ? -7.871 15.730 14.055 1.00 68.25 94 SER A CA 1
ATOM 750 C C . SER A 1 94 ? -6.831 15.748 12.930 1.00 68.25 94 SER A C 1
ATOM 752 O O . SER A 1 94 ? -5.802 16.414 13.059 1.00 68.25 94 SER A O 1
ATOM 754 N N . LYS A 1 95 ? -7.073 15.036 11.824 1.00 68.38 95 LYS A N 1
ATOM 755 C CA . LYS A 1 95 ? -6.155 14.914 10.682 1.00 68.38 95 LYS A CA 1
ATOM 756 C C . LYS A 1 95 ? -6.927 15.022 9.357 1.00 68.38 95 LYS A C 1
ATOM 758 O O . LYS A 1 95 ? -8.127 15.279 9.338 1.00 68.38 95 LYS A O 1
ATOM 763 N N . LYS A 1 96 ? -6.225 14.851 8.227 1.00 75.19 96 LYS A N 1
ATOM 764 C CA . LYS A 1 96 ? -6.883 14.672 6.922 1.00 75.19 96 LYS A CA 1
ATOM 765 C C . LYS A 1 96 ? -7.870 13.500 7.007 1.00 75.19 96 LYS A C 1
ATOM 767 O O . LYS A 1 96 ? -7.546 12.528 7.694 1.00 75.19 96 LYS A O 1
ATOM 772 N N . PRO A 1 97 ? -9.012 13.569 6.299 1.00 80.69 97 PRO A N 1
ATOM 773 C CA . PRO A 1 97 ? -9.970 12.487 6.329 1.00 80.69 97 PRO A CA 1
ATOM 774 C C . PRO A 1 97 ? -9.322 11.171 5.924 1.00 80.69 97 PRO A C 1
ATOM 776 O O . PRO A 1 97 ? -8.609 11.127 4.919 1.00 80.69 97 PRO A O 1
ATOM 779 N N . LEU A 1 98 ? -9.554 10.130 6.722 1.00 88.12 98 LEU A N 1
ATOM 780 C CA . LEU A 1 98 ? -9.101 8.789 6.375 1.00 88.12 98 LEU A CA 1
ATOM 781 C C . LEU A 1 98 ? -9.855 8.316 5.121 1.00 88.12 98 LEU A C 1
ATOM 783 O O . LEU A 1 98 ? -10.992 8.723 4.853 1.00 88.12 98 LEU A O 1
ATOM 787 N N . THR A 1 99 ? -9.240 7.427 4.363 1.00 91.81 99 THR A N 1
ATOM 788 C CA . THR A 1 99 ? -9.938 6.640 3.344 1.00 91.81 99 THR A CA 1
ATOM 789 C C . THR A 1 99 ? -10.678 5.470 3.987 1.00 91.81 99 THR A C 1
ATOM 791 O O . THR A 1 99 ? -10.427 5.121 5.144 1.00 91.81 99 THR A O 1
ATOM 794 N N . ILE A 1 100 ? -11.590 4.839 3.250 1.00 91.88 100 ILE A N 1
ATOM 795 C CA . ILE A 1 100 ? -12.269 3.615 3.698 1.00 91.88 100 ILE A CA 1
ATOM 796 C C . ILE A 1 100 ? -11.242 2.519 4.011 1.00 91.88 100 ILE A C 1
ATOM 798 O O . ILE A 1 100 ? -11.322 1.887 5.062 1.00 91.88 100 ILE A O 1
ATOM 802 N N . ARG A 1 101 ? -10.231 2.342 3.154 1.00 93.12 101 ARG A N 1
ATOM 803 C CA . ARG A 1 101 ? -9.135 1.388 3.355 1.00 93.12 101 ARG A CA 1
ATOM 804 C C . ARG A 1 101 ? -8.410 1.638 4.670 1.00 93.12 101 ARG A C 1
ATOM 806 O O . ARG A 1 101 ? -8.222 0.722 5.464 1.00 93.12 101 ARG A O 1
ATOM 813 N N . GLU A 1 102 ? -8.026 2.886 4.921 1.00 92.31 102 GLU A N 1
ATOM 814 C CA . GLU A 1 102 ? -7.352 3.247 6.166 1.00 92.31 102 GLU A CA 1
ATOM 815 C C . GLU A 1 102 ? -8.271 3.041 7.382 1.00 92.31 102 GLU A C 1
ATOM 817 O O . GLU A 1 102 ? -7.808 2.558 8.412 1.00 92.31 102 GLU A O 1
ATOM 822 N N . ALA A 1 103 ? -9.572 3.329 7.273 1.00 91.06 103 ALA A N 1
ATOM 823 C CA . ALA A 1 103 ? -10.537 3.075 8.343 1.00 91.06 103 ALA A CA 1
ATOM 824 C C . ALA A 1 103 ? -10.676 1.575 8.671 1.00 91.06 103 ALA A C 1
ATOM 826 O O . ALA A 1 103 ? -10.750 1.204 9.844 1.00 91.06 103 ALA A O 1
ATOM 827 N N . LEU A 1 104 ? -10.642 0.703 7.659 1.00 91.38 104 LEU A N 1
ATOM 828 C CA . LEU A 1 104 ? -10.643 -0.749 7.859 1.00 91.38 104 LEU A CA 1
ATOM 829 C C . LEU A 1 104 ? -9.374 -1.229 8.563 1.00 91.38 104 LEU A C 1
ATOM 831 O O . LEU A 1 104 ? -9.451 -2.083 9.446 1.00 91.38 104 LEU A O 1
ATOM 835 N N . TRP A 1 105 ? -8.220 -0.645 8.237 1.00 92.06 105 TRP A N 1
ATOM 836 C CA . TRP A 1 105 ? -6.977 -0.935 8.949 1.00 92.06 105 TRP A CA 1
ATOM 837 C C . TRP A 1 105 ? -6.990 -0.434 10.389 1.00 92.06 105 TRP A C 1
ATOM 839 O O . TRP A 1 105 ? -6.556 -1.159 11.278 1.00 92.06 105 TRP A O 1
ATOM 849 N N . VAL A 1 106 ? -7.549 0.748 10.650 1.00 90.00 106 VAL A N 1
ATOM 850 C CA . VAL A 1 106 ? -7.760 1.230 12.022 1.00 90.00 106 VAL A CA 1
ATOM 851 C C . VAL A 1 106 ? -8.630 0.253 12.819 1.00 90.00 106 VAL A C 1
ATOM 853 O O . VAL A 1 106 ? -8.297 -0.043 13.962 1.00 90.00 106 VAL A O 1
ATOM 856 N N . ASN A 1 107 ? -9.710 -0.269 12.228 1.00 88.56 107 ASN A N 1
ATOM 857 C CA . ASN A 1 107 ? -10.560 -1.269 12.875 1.00 88.56 107 ASN A CA 1
ATOM 858 C C . ASN A 1 107 ? -9.777 -2.553 13.208 1.00 88.56 107 ASN A C 1
ATOM 860 O O . ASN A 1 107 ? -9.764 -2.990 14.355 1.00 88.56 107 ASN A O 1
ATOM 864 N N . ARG A 1 108 ? -9.055 -3.115 12.229 1.00 87.94 108 ARG A N 1
ATOM 865 C CA . ARG A 1 108 ? -8.235 -4.328 12.422 1.00 87.94 108 ARG A CA 1
ATOM 866 C C . ARG A 1 108 ? -7.176 -4.151 13.511 1.00 87.94 108 ARG A C 1
ATOM 868 O O . ARG A 1 108 ? -6.979 -5.037 14.334 1.00 87.94 108 ARG A O 1
ATOM 875 N N . LEU A 1 109 ? -6.521 -2.994 13.530 1.00 87.31 109 LEU A N 1
ATOM 876 C CA . LEU A 1 109 ? -5.449 -2.682 14.471 1.00 87.31 109 LEU A CA 1
ATOM 877 C C . LEU A 1 109 ? -5.964 -2.185 15.829 1.00 87.31 109 LEU A C 1
ATOM 879 O O . LEU A 1 109 ? -5.162 -2.034 16.745 1.00 87.31 109 LEU A O 1
ATOM 883 N N . HIS A 1 110 ? -7.268 -1.934 15.996 1.00 83.62 110 HIS A N 1
ATOM 884 C CA . HIS A 1 110 ? -7.817 -1.331 17.212 1.00 83.62 110 HIS A CA 1
ATOM 885 C C . HIS A 1 110 ? -7.498 -2.152 18.466 1.00 83.62 110 HIS A C 1
ATOM 887 O O . HIS A 1 110 ? -6.944 -1.624 19.429 1.00 83.62 110 HIS A O 1
ATOM 893 N N . TYR A 1 111 ? -7.791 -3.453 18.439 1.00 79.38 111 TYR A N 1
ATOM 894 C CA . TYR A 1 111 ? -7.534 -4.328 19.584 1.00 79.38 111 TYR A CA 1
ATOM 895 C C . TYR A 1 111 ? -6.042 -4.501 19.861 1.00 79.38 111 TYR A C 1
ATOM 897 O O . TYR A 1 111 ? -5.629 -4.527 21.018 1.00 79.38 111 TYR A O 1
ATOM 905 N N . LEU A 1 112 ? -5.221 -4.568 18.810 1.00 78.25 112 LEU A N 1
ATOM 906 C CA . LEU A 1 112 ? -3.764 -4.598 18.946 1.00 78.25 112 LEU A CA 1
ATOM 907 C C . LEU A 1 112 ? -3.255 -3.313 19.605 1.00 78.25 112 LEU A C 1
ATOM 909 O O . LEU A 1 112 ? -2.466 -3.376 20.540 1.00 78.25 112 LEU A O 1
ATOM 913 N N . ALA A 1 113 ? -3.759 -2.155 19.181 1.00 78.50 113 ALA A N 1
ATOM 914 C CA . ALA A 1 113 ? -3.412 -0.869 19.765 1.00 78.50 113 ALA A CA 1
ATOM 915 C C . ALA A 1 113 ? -3.813 -0.764 21.239 1.00 78.50 113 ALA A C 1
ATOM 917 O O . ALA A 1 113 ? -3.011 -0.283 22.037 1.00 78.50 113 ALA A O 1
ATOM 918 N N . LEU A 1 114 ? -5.000 -1.251 21.615 1.00 78.56 114 LEU A N 1
ATOM 919 C CA . LEU A 1 114 ? -5.426 -1.307 23.015 1.00 78.56 114 LEU A CA 1
ATOM 920 C C . LEU A 1 114 ? -4.499 -2.194 23.854 1.00 78.56 114 LEU A C 1
ATOM 922 O O . LEU A 1 114 ? -4.051 -1.772 24.918 1.00 78.56 114 LEU A O 1
ATOM 926 N N . ASN A 1 115 ? -4.172 -3.389 23.358 1.00 80.56 115 ASN A N 1
ATOM 927 C CA . ASN A 1 115 ? -3.311 -4.339 24.066 1.00 80.56 115 ASN A CA 1
ATOM 928 C C . ASN A 1 115 ? -1.869 -3.834 24.214 1.00 80.56 115 ASN A C 1
ATOM 930 O O . ASN A 1 115 ? -1.228 -4.086 25.231 1.00 80.56 115 ASN A O 1
ATOM 934 N N . LEU A 1 116 ? -1.366 -3.118 23.209 1.00 81.50 116 LEU A N 1
ATOM 935 C CA . LEU A 1 116 ? -0.004 -2.583 23.171 1.00 81.50 116 LEU A CA 1
ATOM 936 C C . LEU A 1 116 ? 0.106 -1.163 23.757 1.00 81.50 116 LEU A C 1
ATOM 938 O O . LEU A 1 116 ? 1.196 -0.597 23.781 1.00 81.50 116 LEU A O 1
ATOM 942 N N . GLY A 1 117 ? -1.001 -0.564 24.211 1.00 81.38 117 GLY A N 1
ATOM 943 C CA . GLY A 1 117 ? -1.020 0.802 24.744 1.00 81.38 117 GLY A CA 1
ATOM 944 C C . GLY A 1 117 ? -0.639 1.875 23.715 1.00 81.38 117 GLY A C 1
ATOM 945 O O . GLY A 1 117 ? -0.084 2.913 24.078 1.00 81.38 117 GLY A O 1
ATOM 946 N N . LEU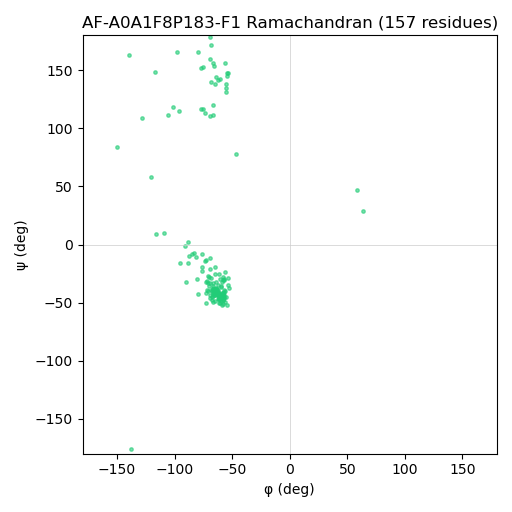 A 1 118 ? -0.900 1.635 22.427 1.00 80.06 118 LEU A N 1
ATOM 947 C CA . LEU A 1 118 ? -0.556 2.572 21.360 1.00 80.06 118 LEU A CA 1
ATOM 948 C C . LEU A 1 118 ? -1.404 3.841 21.436 1.00 80.06 118 LEU A C 1
ATOM 950 O O . LEU A 1 118 ? -2.617 3.804 21.642 1.00 80.06 118 LEU A O 1
ATOM 954 N N . SER A 1 119 ? -0.765 4.983 21.184 1.00 83.69 119 SER A N 1
ATOM 955 C CA . SER A 1 119 ? -1.481 6.240 21.003 1.00 83.69 119 SER A CA 1
ATOM 956 C C . SER A 1 119 ? -2.328 6.211 19.724 1.00 83.69 119 SER A C 1
ATOM 958 O O . SER A 1 119 ? -2.011 5.521 18.750 1.00 83.69 119 SER A O 1
ATOM 960 N N . ASN A 1 120 ? -3.369 7.045 19.682 1.00 82.25 120 ASN A N 1
ATOM 961 C CA . ASN A 1 120 ? -4.169 7.247 18.469 1.00 82.25 120 ASN A CA 1
ATOM 962 C C . ASN A 1 120 ? -3.318 7.721 17.276 1.00 82.25 120 ASN A C 1
ATOM 964 O O . ASN A 1 120 ? -3.640 7.417 16.130 1.00 82.25 120 ASN A O 1
ATOM 968 N N . GLU A 1 121 ? -2.227 8.453 17.527 1.00 82.69 121 GLU A N 1
ATOM 969 C CA . GLU A 1 121 ? -1.314 8.897 16.471 1.00 82.69 121 GLU A CA 1
ATOM 970 C C . GLU A 1 121 ? -0.527 7.730 15.871 1.00 82.69 121 GLU A C 1
ATOM 972 O O . GLU A 1 121 ? -0.457 7.614 14.647 1.00 82.69 121 GLU A O 1
ATOM 977 N N . ASN A 1 122 ? -0.022 6.821 16.709 1.00 84.19 122 ASN A N 1
ATOM 978 C CA . ASN A 1 122 ? 0.653 5.611 16.242 1.00 84.19 122 ASN A CA 1
ATOM 979 C C . ASN A 1 122 ? -0.306 4.735 15.434 1.00 84.19 122 ASN A C 1
ATOM 981 O O . ASN A 1 122 ? 0.021 4.325 14.324 1.00 84.19 122 ASN A O 1
ATOM 985 N N . LEU A 1 123 ? -1.519 4.512 15.946 1.00 85.69 123 LEU A N 1
ATOM 986 C CA . LEU A 1 123 ? -2.542 3.737 15.247 1.00 85.69 123 LEU A CA 1
ATOM 987 C C . LEU A 1 123 ? -2.889 4.337 13.879 1.00 85.69 123 LEU A C 1
ATOM 989 O O . LEU A 1 123 ? -2.977 3.612 12.891 1.00 85.69 123 LEU A O 1
ATOM 993 N N . TYR A 1 124 ? -3.040 5.660 13.800 1.00 86.69 124 TYR A N 1
ATOM 994 C CA . TYR A 1 124 ? -3.261 6.354 12.535 1.00 86.69 124 TYR A CA 1
ATOM 995 C C . TYR A 1 124 ? -2.098 6.132 11.558 1.00 86.69 124 TYR A C 1
ATOM 997 O O . TYR A 1 124 ? -2.324 5.770 10.405 1.00 86.69 124 TYR A O 1
ATOM 1005 N N . LEU A 1 125 ? -0.851 6.307 12.004 1.00 86.31 125 LEU A N 1
ATOM 1006 C CA . LEU A 1 125 ? 0.332 6.110 11.161 1.00 86.31 125 LEU A CA 1
ATOM 1007 C C . LEU A 1 125 ? 0.457 4.666 10.660 1.00 86.31 125 LEU A C 1
ATOM 1009 O O . LEU A 1 125 ? 0.738 4.449 9.476 1.00 86.31 125 LEU A O 1
ATOM 1013 N N . PHE A 1 126 ? 0.201 3.683 11.523 1.00 87.12 126 PHE A N 1
ATOM 1014 C CA . PHE A 1 126 ? 0.201 2.280 11.131 1.00 87.12 126 PHE A CA 1
ATOM 1015 C C . PHE A 1 126 ? -0.915 1.985 10.139 1.00 87.12 126 PHE A C 1
ATOM 1017 O O . PHE A 1 126 ? -0.628 1.475 9.060 1.00 87.12 126 PHE A O 1
ATOM 1024 N N . ALA A 1 127 ? -2.150 2.406 10.409 1.00 90.00 127 ALA A N 1
ATOM 1025 C CA . ALA A 1 127 ? -3.256 2.181 9.487 1.00 90.00 127 ALA A CA 1
ATOM 1026 C C . ALA A 1 127 ? -2.979 2.750 8.087 1.00 90.00 127 ALA A C 1
ATOM 1028 O O . ALA A 1 127 ? -3.233 2.082 7.088 1.00 90.00 127 ALA A O 1
ATOM 1029 N N . LYS A 1 128 ? -2.364 3.936 8.001 1.00 90.00 128 LYS A N 1
ATOM 1030 C CA . LYS A 1 128 ? -1.914 4.512 6.724 1.00 90.00 128 LYS A CA 1
ATOM 1031 C C . LYS A 1 128 ? -0.832 3.690 6.036 1.00 90.00 128 LYS A C 1
ATOM 1033 O O . LYS A 1 128 ? -0.852 3.534 4.816 1.00 90.00 128 LYS A O 1
ATOM 1038 N N . THR A 1 129 ? 0.120 3.179 6.805 1.00 89.88 129 THR A N 1
ATOM 1039 C CA . THR A 1 129 ? 1.227 2.369 6.284 1.00 89.88 129 THR A CA 1
ATOM 1040 C C . THR A 1 129 ? 0.721 1.039 5.728 1.00 89.88 129 THR A C 1
ATOM 1042 O O . THR A 1 129 ? 1.103 0.654 4.619 1.00 89.88 129 THR A O 1
ATOM 1045 N N . TYR A 1 130 ? -0.179 0.372 6.452 1.00 92.31 130 TYR A N 1
ATOM 1046 C CA . TYR A 1 130 ? -0.803 -0.876 6.020 1.00 92.31 130 TYR A CA 1
ATOM 1047 C C . TYR A 1 130 ? -1.706 -0.648 4.810 1.00 92.31 130 TYR A C 1
ATOM 1049 O O . TYR A 1 130 ? -1.522 -1.312 3.797 1.00 92.31 130 TYR A O 1
ATOM 1057 N N . ALA A 1 131 ? -2.594 0.351 4.855 1.00 93.25 131 ALA A N 1
ATOM 1058 C CA . ALA A 1 131 ? -3.464 0.698 3.732 1.00 93.25 131 ALA A CA 1
ATOM 1059 C C . ALA A 1 131 ? -2.664 1.026 2.467 1.00 93.25 131 ALA A C 1
ATOM 1061 O O . ALA A 1 131 ? -2.978 0.554 1.375 1.00 93.25 131 ALA A O 1
ATOM 1062 N N . GLY A 1 132 ? -1.588 1.801 2.610 1.00 92.56 132 GLY A N 1
ATOM 1063 C CA . GLY A 1 132 ? -0.695 2.093 1.503 1.00 92.56 132 GLY A CA 1
ATOM 1064 C C . GLY A 1 132 ? -0.046 0.826 0.943 1.00 92.56 132 GLY A C 1
ATOM 1065 O O . GLY A 1 132 ? 0.021 0.666 -0.277 1.00 92.56 132 GLY A O 1
ATOM 1066 N N . SER A 1 133 ? 0.466 -0.048 1.806 1.00 92.25 133 SER A N 1
ATOM 1067 C CA . SER A 1 133 ? 1.150 -1.276 1.386 1.00 92.25 133 SER A CA 1
ATOM 1068 C C . SER A 1 133 ? 0.188 -2.256 0.716 1.00 92.25 133 SER A C 1
ATOM 1070 O O . SER A 1 133 ? 0.492 -2.758 -0.360 1.00 92.25 133 SER A O 1
ATOM 1072 N N . GLU A 1 134 ? -1.011 -2.424 1.267 1.00 94.25 134 GLU A N 1
ATOM 1073 C CA . GLU A 1 134 ? -2.097 -3.193 0.658 1.00 94.25 134 GLU A CA 1
ATOM 1074 C C . GLU A 1 134 ? -2.447 -2.647 -0.728 1.00 94.25 134 GLU A C 1
ATOM 1076 O O . GLU A 1 134 ? -2.513 -3.406 -1.695 1.00 94.25 134 GLU A O 1
ATOM 1081 N N . ARG A 1 135 ? -2.571 -1.319 -0.867 1.00 94.44 135 ARG A N 1
ATOM 1082 C CA . ARG A 1 135 ? -2.802 -0.693 -2.173 1.00 94.44 135 ARG A CA 1
ATOM 1083 C C . ARG A 1 135 ? -1.646 -0.939 -3.142 1.00 94.44 135 ARG A C 1
ATOM 1085 O O . ARG A 1 135 ? -1.884 -1.170 -4.321 1.00 94.44 135 ARG A O 1
ATOM 1092 N N . ALA A 1 136 ? -0.399 -0.902 -2.680 1.00 93.31 136 ALA A N 1
ATOM 1093 C CA . ALA A 1 136 ? 0.756 -1.190 -3.528 1.00 93.31 136 ALA A CA 1
ATOM 1094 C C . ALA A 1 136 ? 0.787 -2.658 -3.989 1.00 93.31 136 ALA A C 1
ATOM 1096 O O . ALA A 1 136 ? 1.077 -2.905 -5.158 1.00 93.31 136 ALA A O 1
ATOM 1097 N N . CYS A 1 137 ? 0.433 -3.612 -3.121 1.00 93.44 137 CYS A N 1
ATOM 1098 C CA . CYS A 1 137 ? 0.257 -5.015 -3.501 1.00 93.44 137 CYS A CA 1
ATOM 1099 C C . CYS A 1 137 ? -0.851 -5.178 -4.548 1.00 93.44 137 CYS A C 1
ATOM 1101 O O . CYS A 1 137 ? -0.612 -5.789 -5.585 1.00 93.44 137 CYS A O 1
ATOM 1103 N N . GLU A 1 138 ? -2.015 -4.552 -4.349 1.00 93.50 138 GLU A N 1
ATOM 1104 C CA . GLU A 1 138 ? -3.120 -4.576 -5.320 1.00 93.50 138 GLU A CA 1
ATOM 1105 C C . GLU A 1 138 ? -2.683 -4.034 -6.693 1.00 93.50 138 GLU A C 1
ATOM 1107 O O . GLU A 1 138 ? -2.935 -4.640 -7.733 1.00 93.50 138 GLU A O 1
ATOM 1112 N N . LEU A 1 139 ? -1.966 -2.907 -6.710 1.00 93.44 139 LEU A N 1
ATOM 1113 C CA . LEU A 1 139 ? -1.430 -2.314 -7.935 1.00 93.44 139 LEU A CA 1
ATOM 1114 C C . LEU A 1 139 ? -0.403 -3.220 -8.629 1.00 93.44 139 LEU A C 1
ATOM 1116 O O . LEU A 1 139 ? -0.398 -3.325 -9.861 1.00 93.44 139 LEU A O 1
ATOM 1120 N N . ALA A 1 140 ? 0.451 -3.874 -7.843 1.00 93.19 140 ALA A N 1
ATOM 1121 C CA . ALA A 1 140 ? 1.459 -4.815 -8.314 1.00 93.19 140 ALA A CA 1
ATOM 1122 C C . ALA A 1 140 ? 0.888 -6.191 -8.701 1.00 93.19 140 ALA A C 1
ATOM 1124 O O . ALA A 1 140 ? 1.629 -6.976 -9.294 1.00 93.19 140 ALA A O 1
ATOM 1125 N N . ASP A 1 141 ? -0.398 -6.452 -8.429 1.00 92.88 141 ASP A N 1
ATOM 1126 C CA . ASP A 1 141 ? -1.043 -7.765 -8.575 1.00 92.88 141 ASP A CA 1
ATOM 1127 C C . ASP A 1 141 ? -0.346 -8.842 -7.728 1.00 92.88 141 ASP A C 1
ATOM 1129 O O . ASP A 1 141 ? 0.010 -9.921 -8.199 1.00 92.88 141 ASP A O 1
ATOM 1133 N N . LEU A 1 142 ? -0.077 -8.484 -6.471 1.00 91.50 142 LEU A N 1
ATOM 1134 C CA . LEU A 1 142 ? 0.567 -9.321 -5.465 1.00 91.50 142 LEU A CA 1
ATOM 1135 C C . LEU A 1 142 ? -0.396 -9.563 -4.296 1.00 91.50 142 LEU A C 1
ATOM 1137 O O . LEU A 1 142 ? -1.187 -8.673 -3.963 1.00 91.50 142 LEU A O 1
ATOM 1141 N N . PRO A 1 143 ? -0.321 -10.726 -3.627 1.00 90.75 143 PRO A N 1
ATOM 1142 C CA . PRO A 1 143 ? -1.040 -10.924 -2.378 1.00 90.75 143 PRO A CA 1
ATOM 1143 C C . PRO A 1 143 ? -0.530 -9.939 -1.317 1.00 90.75 143 PRO A C 1
ATOM 1145 O O . PRO A 1 143 ? 0.665 -9.647 -1.233 1.00 90.75 143 PRO A O 1
ATOM 1148 N N . PHE A 1 144 ? -1.444 -9.418 -0.500 1.00 88.50 144 PHE A N 1
ATOM 1149 C CA . PHE A 1 144 ? -1.080 -8.636 0.675 1.00 88.50 144 PHE A CA 1
ATOM 1150 C C . PHE A 1 144 ? -1.077 -9.539 1.907 1.00 88.50 144 PHE A C 1
ATOM 1152 O O . PHE A 1 144 ? -2.126 -10.041 2.309 1.00 88.50 144 PHE A O 1
ATOM 1159 N N . ASP A 1 145 ? 0.101 -9.727 2.494 1.00 85.06 14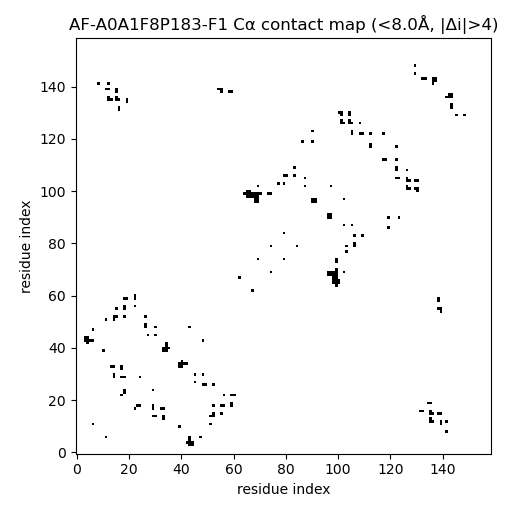5 ASP A N 1
ATOM 1160 C CA . ASP A 1 145 ? 0.287 -10.437 3.756 1.00 85.06 145 ASP A CA 1
ATOM 1161 C C . ASP A 1 145 ? 0.591 -9.427 4.872 1.00 85.06 145 ASP A C 1
ATOM 1163 O O . ASP A 1 145 ? 1.639 -8.774 4.873 1.00 85.06 145 ASP A O 1
ATOM 1167 N N . SER A 1 146 ? -0.348 -9.266 5.808 1.00 80.75 146 SER A N 1
ATOM 1168 C CA . SER A 1 146 ? -0.203 -8.324 6.921 1.00 80.75 146 SER A CA 1
ATOM 1169 C C . SER A 1 146 ? 0.729 -8.828 8.018 1.00 80.75 146 SER A C 1
ATOM 1171 O O . SER A 1 146 ? 1.254 -8.002 8.759 1.00 80.75 146 SER A O 1
ATOM 1173 N N . SER A 1 147 ? 0.988 -10.140 8.092 1.00 77.62 147 SER A N 1
ATOM 1174 C CA . SER A 1 147 ? 1.781 -10.746 9.173 1.00 77.62 147 SER A CA 1
ATOM 1175 C C . SER A 1 147 ? 3.202 -10.179 9.244 1.00 77.62 147 SER A C 1
ATOM 1177 O O . SER A 1 147 ? 3.722 -9.899 10.322 1.00 77.62 147 SER A O 1
ATOM 1179 N N . LEU A 1 148 ? 3.786 -9.879 8.080 1.00 65.50 148 LEU A N 1
ATOM 1180 C CA . LEU A 1 148 ? 5.095 -9.236 7.952 1.00 65.50 148 LEU A CA 1
ATOM 1181 C C . LEU A 1 148 ? 5.144 -7.848 8.600 1.00 65.50 148 LEU A C 1
ATOM 1183 O O . LEU A 1 148 ? 6.205 -7.387 9.024 1.00 65.50 148 LEU A O 1
ATOM 1187 N N . TYR A 1 149 ? 4.016 -7.149 8.641 1.00 68.25 149 TYR A N 1
ATOM 1188 C CA . TYR A 1 149 ? 3.915 -5.844 9.274 1.00 68.25 149 TYR A CA 1
ATOM 1189 C C . TYR A 1 149 ? 3.542 -5.970 10.747 1.00 68.25 149 TYR A C 1
ATOM 1191 O O . TYR A 1 149 ? 4.007 -5.150 11.539 1.00 68.25 149 TYR A O 1
ATOM 1199 N N . ASP A 1 150 ? 2.755 -6.984 11.114 1.00 70.62 150 ASP A N 1
ATOM 1200 C CA . ASP A 1 150 ? 2.340 -7.241 12.493 1.00 70.62 150 ASP A CA 1
ATOM 1201 C C . ASP A 1 150 ? 3.572 -7.537 13.372 1.00 70.62 150 ASP A C 1
ATOM 1203 O O . ASP A 1 150 ? 3.742 -6.928 14.430 1.00 70.62 150 ASP A O 1
ATOM 1207 N N . ASP A 1 151 ? 4.518 -8.345 12.878 1.00 65.06 151 ASP A N 1
ATOM 1208 C CA . ASP A 1 151 ? 5.789 -8.634 13.562 1.00 65.06 151 ASP A CA 1
ATOM 1209 C C . ASP A 1 151 ? 6.672 -7.386 13.731 1.00 65.06 151 ASP A C 1
ATOM 1211 O O . ASP A 1 151 ? 7.276 -7.162 14.784 1.00 65.06 151 ASP A O 1
ATOM 1215 N N . ASN A 1 152 ? 6.736 -6.529 12.709 1.00 60.06 152 ASN A N 1
ATOM 1216 C CA . ASN A 1 152 ? 7.475 -5.264 12.774 1.00 60.06 152 ASN A CA 1
ATOM 1217 C C . ASN A 1 152 ? 6.816 -4.253 13.725 1.00 60.06 152 ASN A C 1
ATOM 1219 O O . ASN A 1 152 ? 7.505 -3.468 14.375 1.00 60.06 152 ASN A O 1
ATOM 1223 N N . LEU A 1 153 ? 5.486 -4.277 13.823 1.00 64.81 153 LEU A N 1
ATOM 1224 C CA . LEU A 1 153 ? 4.711 -3.438 14.732 1.00 64.81 153 LEU A CA 1
ATOM 1225 C C . LEU A 1 153 ? 4.912 -3.871 16.189 1.00 64.81 153 LEU A C 1
ATOM 1227 O O . LEU A 1 153 ? 5.004 -3.016 17.062 1.00 64.81 153 LEU A O 1
ATOM 1231 N N . ILE A 1 154 ? 5.061 -5.174 16.443 1.00 60.53 154 ILE A N 1
ATOM 1232 C CA . ILE A 1 154 ? 5.380 -5.717 17.769 1.00 60.53 154 ILE A CA 1
ATOM 1233 C C . ILE A 1 154 ? 6.843 -5.428 18.136 1.00 60.53 154 ILE A C 1
ATOM 1235 O O . ILE A 1 154 ? 7.111 -4.896 19.208 1.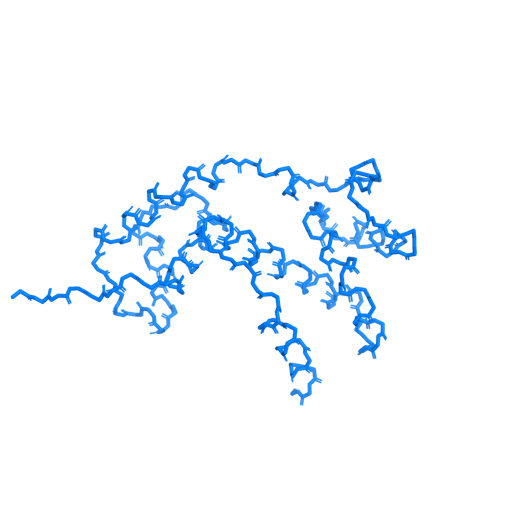00 60.53 154 ILE A O 1
ATOM 1239 N N . THR A 1 155 ? 7.799 -5.732 17.256 1.00 56.25 155 THR A N 1
ATOM 1240 C CA . THR A 1 155 ? 9.244 -5.587 17.535 1.00 56.25 155 THR A CA 1
ATOM 1241 C C . THR A 1 155 ? 9.731 -4.134 17.560 1.00 56.25 155 THR A C 1
ATOM 1243 O O . THR A 1 155 ? 10.618 -3.802 18.344 1.00 56.25 155 THR A O 1
ATOM 1246 N N . GLY A 1 156 ? 9.138 -3.244 16.757 1.00 52.00 156 GLY A N 1
ATOM 1247 C CA . GLY A 1 156 ? 9.469 -1.816 16.716 1.00 52.00 156 GLY A CA 1
ATOM 1248 C C . GLY A 1 156 ? 9.053 -1.024 17.960 1.00 52.00 156 GLY A C 1
ATOM 1249 O O . GLY A 1 156 ? 9.491 0.109 18.118 1.00 52.00 156 GLY A O 1
ATOM 1250 N N . LEU A 1 157 ? 8.237 -1.607 18.845 1.00 49.16 157 LEU A N 1
ATOM 1251 C CA . LEU A 1 157 ? 7.870 -1.031 20.147 1.00 49.16 157 LEU A CA 1
ATOM 1252 C C . LEU A 1 157 ? 8.864 -1.381 21.266 1.00 49.16 157 LEU A C 1
ATOM 1254 O O . LEU A 1 157 ? 8.773 -0.812 22.352 1.00 49.16 157 LEU A O 1
ATOM 1258 N N . TYR A 1 158 ? 9.797 -2.305 21.011 1.00 41.53 158 TYR A N 1
ATOM 1259 C CA . TYR A 1 158 ? 10.810 -2.765 21.970 1.00 41.53 158 TYR A CA 1
ATOM 1260 C C . TYR A 1 158 ? 12.240 -2.300 21.632 1.00 41.53 158 TYR A C 1
ATOM 1262 O O . TYR A 1 158 ? 13.187 -2.764 22.268 1.00 41.53 158 TYR A O 1
ATOM 1270 N N . ASN A 1 159 ? 12.400 -1.386 20.668 1.00 36.31 159 ASN A N 1
ATOM 1271 C CA . ASN A 1 159 ? 13.653 -0.676 20.371 1.00 36.31 159 ASN A CA 1
ATOM 1272 C C . ASN A 1 159 ? 13.498 0.819 20.653 1.00 36.31 159 ASN A C 1
ATOM 1274 O O . ASN A 1 159 ? 14.519 1.448 21.006 1.00 36.31 159 ASN A O 1
#

Solvent-accessible surface area (backbone atoms only — not comparable to full-atom values): 9123 Å² total; per-residue (Å²): 132,86,79,63,58,79,90,48,69,68,57,40,34,48,52,24,43,51,37,69,79,42,72,84,58,51,67,68,54,46,49,56,59,48,32,70,41,74,95,35,58,83,53,50,48,71,70,55,54,47,50,54,48,66,63,27,49,66,53,65,70,49,82,52,80,46,71,36,71,55,45,78,72,60,43,69,81,44,96,64,62,75,84,46,48,65,56,52,52,53,50,40,74,76,48,76,68,44,26,37,40,28,50,53,35,39,55,70,43,43,65,56,30,63,75,68,68,52,50,73,67,54,47,51,55,47,13,48,52,50,34,51,50,43,50,12,17,59,39,48,75,42,85,70,70,62,66,74,51,52,55,50,59,58,54,64,74,77,112

Foldseek 3Di:
DDDFDDDDLVLLLLLLLLCLVPVPDDLVVSLVSSLVPVVQVSHGDSVVSVVSNVQLSVVSVDDDQQQAFDDPVNVVVPPADPVCVVLLVVPCVPDPGHGNQLSVQLRVCVVVCVVLVHDSVVSSVLSVVLSSSCSSCVSSVHDRDCVVVVVVVVVVSVD

Secondary structure (DSSP, 8-state):
---PPP--HHHHHHHHHHHHH-TT--HHHHHHHHHTSGGGTT---HHHHHHHHHHHHHHHHS--GGGSBP-HHHHHTTT--GGGHHHHHHHHHHSSPPBHHHHHHHHHHHHHHHHHT--HHHHHHHHHHHHHHHHHHHHHT----SHHHHHHHHHTT--